Protein AF-A0A2W0B8D5-F1 (afdb_monomer_lite)

pLDDT: mean 81.69, std 13.18, range [40.28, 96.56]

Radius of gyration: 20.03 Å; chains: 1; bounding box: 59×43×55 Å

Secondary structure (DSSP, 8-state):
-PPPP------HHHHHHHHHHHHHHHHHHHHHHHHHHHHT--HHHHHHHHHHHHHHHHHHHHHHHHH--HHHHHHHHHHHHHHHHHHHHHHH-SSSS-HHHHHHHHHHHHHHHHHHIIIIIIHHHHHHHHHHHHHHHHH-PPPPTHHHHHHHHHHHHHHHHHHHHHHHHHHHHHHTTS--S--

Structure (mmCIF, N/CA/C/O backbone):
data_AF-A0A2W0B8D5-F1
#
_entry.id   AF-A0A2W0B8D5-F1
#
loop_
_atom_site.group_PDB
_atom_site.id
_atom_site.type_symbol
_atom_site.label_atom_id
_atom_site.label_alt_id
_atom_site.label_comp_id
_atom_site.label_asym_id
_atom_site.label_entity_id
_atom_site.label_seq_id
_atom_site.pdbx_PDB_ins_code
_atom_site.Cartn_x
_atom_site.Cartn_y
_atom_site.Cartn_z
_atom_site.occupancy
_atom_site.B_iso_or_equiv
_atom_site.auth_seq_id
_atom_site.auth_comp_id
_atom_site.auth_asym_id
_atom_site.auth_atom_id
_atom_site.pdbx_PDB_model_num
ATOM 1 N N . MET A 1 1 ? -34.572 28.221 3.875 1.00 42.56 1 MET A N 1
ATOM 2 C CA . MET A 1 1 ? -33.121 28.306 3.598 1.00 42.56 1 MET A CA 1
ATOM 3 C C . MET A 1 1 ? -32.587 26.883 3.577 1.00 42.56 1 MET A C 1
ATOM 5 O O . MET A 1 1 ? -32.693 26.208 4.590 1.00 42.56 1 MET A O 1
ATOM 9 N N . ALA A 1 2 ? -32.176 26.375 2.413 1.00 40.28 2 ALA A N 1
ATOM 10 C CA . ALA A 1 2 ? -31.746 24.982 2.272 1.00 40.28 2 ALA A CA 1
ATOM 11 C C . ALA A 1 2 ? -30.419 24.743 3.023 1.00 40.28 2 ALA A C 1
ATOM 13 O O . ALA A 1 2 ? -29.530 25.593 2.931 1.00 40.28 2 ALA A O 1
ATOM 14 N N . PRO A 1 3 ? -30.255 23.628 3.758 1.00 47.28 3 PRO A N 1
ATOM 15 C CA . PRO A 1 3 ? -28.982 23.299 4.385 1.00 47.28 3 PRO A CA 1
ATOM 16 C C . PRO A 1 3 ? -27.955 22.981 3.293 1.00 47.28 3 PRO A C 1
ATOM 18 O O . PRO A 1 3 ? -28.126 22.037 2.522 1.00 47.28 3 PRO A O 1
ATOM 21 N N . ALA A 1 4 ? -26.898 23.790 3.210 1.00 48.19 4 ALA A N 1
ATOM 22 C CA . ALA A 1 4 ? -25.762 23.517 2.343 1.00 48.19 4 ALA A CA 1
ATOM 23 C C . ALA A 1 4 ? -25.178 22.143 2.706 1.00 48.19 4 ALA A C 1
ATOM 25 O O . ALA A 1 4 ? -24.837 21.890 3.864 1.00 48.19 4 ALA A O 1
ATOM 26 N N . ALA A 1 5 ? -25.096 21.245 1.723 1.00 50.94 5 ALA A N 1
ATOM 27 C CA . ALA A 1 5 ? -24.450 19.951 1.889 1.00 50.94 5 ALA A CA 1
ATOM 28 C C . ALA A 1 5 ? -23.017 20.171 2.409 1.00 50.94 5 ALA A C 1
ATOM 30 O O . ALA A 1 5 ? -22.334 21.070 1.908 1.00 50.94 5 ALA A O 1
ATOM 31 N N . PRO A 1 6 ? -22.534 19.388 3.390 1.00 52.84 6 PRO A N 1
ATOM 32 C CA . PRO A 1 6 ? -21.174 19.536 3.871 1.00 52.84 6 PRO A CA 1
ATOM 33 C C . PRO A 1 6 ? -20.238 19.112 2.741 1.00 52.84 6 PRO A C 1
ATOM 35 O O . PRO A 1 6 ? -20.017 17.923 2.501 1.00 52.84 6 PRO A O 1
ATOM 38 N N . LEU A 1 7 ? -19.718 20.106 2.019 1.00 52.09 7 LEU A N 1
ATOM 39 C CA . LEU A 1 7 ? -18.620 19.930 1.088 1.00 52.09 7 LEU A CA 1
ATOM 40 C C . LEU A 1 7 ? -17.497 19.255 1.871 1.00 52.09 7 LEU A C 1
ATOM 42 O O . LEU A 1 7 ? -17.072 19.723 2.932 1.00 52.09 7 LEU A O 1
ATOM 46 N N . ILE A 1 8 ? -17.074 18.104 1.361 1.00 58.28 8 ILE A N 1
ATOM 47 C CA . ILE A 1 8 ? -15.905 17.379 1.829 1.00 58.28 8 ILE A CA 1
ATOM 48 C C . ILE A 1 8 ? -14.714 18.338 1.677 1.00 58.28 8 ILE A C 1
ATOM 50 O O . ILE A 1 8 ? -14.126 18.450 0.608 1.00 58.28 8 ILE A O 1
ATOM 54 N N . HIS A 1 9 ? -14.394 19.084 2.732 1.00 57.19 9 HIS A N 1
ATOM 55 C CA . HIS A 1 9 ? -13.226 19.946 2.778 1.00 57.19 9 HIS A CA 1
ATOM 56 C C . HIS A 1 9 ? -12.057 19.063 3.199 1.00 57.19 9 HIS A C 1
ATOM 58 O O . HIS A 1 9 ? -12.000 18.531 4.309 1.00 57.19 9 HIS A O 1
ATOM 64 N N . TRP A 1 10 ? -11.155 18.809 2.259 1.00 55.59 10 TRP A N 1
ATOM 65 C CA . TRP A 1 10 ? -9.912 18.125 2.572 1.00 55.59 10 TRP A CA 1
ATOM 66 C C . TRP A 1 10 ? -9.042 19.076 3.413 1.00 55.59 10 TRP A C 1
ATOM 68 O O . TRP A 1 10 ? -8.984 20.267 3.101 1.00 55.59 10 TRP A O 1
ATOM 78 N N . PRO A 1 11 ? -8.363 18.600 4.470 1.00 60.62 11 PRO A N 1
ATOM 79 C CA . PRO A 1 11 ? -7.375 19.411 5.177 1.00 60.62 11 PRO A CA 1
ATOM 80 C C . PRO A 1 11 ? -6.331 19.940 4.182 1.00 60.62 11 PRO A C 1
ATOM 82 O O . PRO A 1 11 ? -5.930 19.206 3.283 1.00 60.62 11 PRO A O 1
ATOM 85 N N . GLN A 1 12 ? -5.849 21.172 4.341 1.00 55.53 12 GLN A N 1
ATOM 86 C CA . GLN A 1 12 ? -4.903 21.810 3.402 1.00 55.53 12 GLN A CA 1
ATOM 87 C C . GLN A 1 12 ? -3.617 20.984 3.166 1.00 55.53 12 GLN A C 1
ATOM 89 O O . GLN A 1 12 ? -3.052 20.994 2.080 1.00 55.53 12 GLN A O 1
ATOM 94 N N . GLY A 1 13 ? -3.173 20.195 4.153 1.00 56.97 13 GLY A N 1
ATOM 95 C CA . GLY A 1 13 ? -2.035 19.278 3.983 1.00 56.97 13 GLY A CA 1
ATOM 96 C C . GLY A 1 13 ? -2.334 18.054 3.105 1.00 56.97 13 GLY A C 1
ATOM 97 O O . GLY A 1 13 ? -1.429 17.432 2.557 1.00 56.97 13 GLY A O 1
ATOM 98 N N . ALA A 1 14 ? -3.604 17.696 2.937 1.00 59.31 14 ALA A N 1
ATOM 99 C CA . ALA A 1 14 ? -4.010 16.554 2.136 1.00 59.31 14 ALA A CA 1
ATOM 100 C C . ALA A 1 14 ? -4.062 16.866 0.633 1.00 59.31 14 ALA A C 1
ATOM 102 O O . ALA A 1 14 ? -3.776 15.979 -0.169 1.00 59.31 14 ALA A O 1
ATOM 103 N N . THR A 1 15 ? -4.380 18.105 0.247 1.00 61.19 15 THR A N 1
ATOM 104 C CA . THR A 1 15 ? -4.270 18.558 -1.150 1.00 61.19 15 THR A CA 1
ATOM 105 C C . THR A 1 15 ? -2.808 18.620 -1.580 1.00 61.19 15 THR A C 1
ATOM 107 O O . THR A 1 15 ? -2.475 18.080 -2.629 1.00 61.19 15 THR A O 1
ATOM 110 N N . ALA A 1 16 ? -1.918 19.120 -0.717 1.00 61.69 16 ALA A N 1
ATOM 111 C CA . ALA A 1 16 ? -0.477 19.124 -0.965 1.00 61.69 16 ALA A CA 1
ATOM 112 C C . ALA A 1 16 ? 0.088 17.710 -1.209 1.00 61.69 16 ALA A C 1
ATOM 114 O O . ALA A 1 16 ? 0.829 17.498 -2.165 1.00 61.69 16 ALA A O 1
ATOM 115 N N . ASN A 1 17 ? -0.308 16.714 -0.407 1.00 68.38 17 ASN A N 1
ATOM 116 C CA . ASN A 1 17 ? 0.141 15.326 -0.592 1.00 68.38 17 ASN A CA 1
ATOM 117 C C . ASN A 1 17 ? -0.338 14.715 -1.920 1.00 68.38 17 ASN A C 1
ATOM 119 O O . ASN A 1 17 ? 0.405 13.982 -2.574 1.00 68.38 17 ASN A O 1
ATOM 123 N N . LEU A 1 18 ? -1.576 15.013 -2.325 1.00 70.12 18 LEU A N 1
ATOM 124 C CA . LEU A 1 18 ? -2.137 14.560 -3.599 1.00 70.12 18 LEU A CA 1
ATOM 125 C C . LEU A 1 18 ? -1.454 15.243 -4.784 1.00 70.12 18 LEU A C 1
ATOM 127 O O . LEU A 1 18 ? -1.089 14.572 -5.742 1.00 70.12 18 LEU A O 1
ATOM 131 N N . GLU A 1 19 ? -1.228 16.550 -4.710 1.00 75.50 19 GLU A N 1
ATOM 132 C CA . GLU A 1 19 ? -0.498 17.296 -5.735 1.00 75.50 19 GLU A CA 1
ATOM 133 C C . GLU A 1 19 ? 0.938 16.791 -5.887 1.00 75.50 19 GLU A C 1
ATOM 135 O O . GLU A 1 19 ? 1.398 16.584 -7.008 1.00 75.50 19 GLU A O 1
ATOM 140 N N . MET A 1 20 ? 1.640 16.524 -4.783 1.00 75.50 20 MET A N 1
ATOM 141 C CA . MET A 1 20 ? 2.982 15.935 -4.821 1.00 75.50 20 MET A CA 1
ATOM 142 C C . MET A 1 20 ? 2.981 14.555 -5.482 1.00 75.50 20 MET A C 1
ATOM 144 O O . MET A 1 20 ? 3.851 14.278 -6.307 1.00 75.50 20 MET A O 1
ATOM 148 N N . PHE A 1 21 ? 1.988 13.715 -5.180 1.00 76.31 21 PHE A N 1
ATOM 149 C CA . PHE A 1 21 ? 1.825 12.415 -5.828 1.00 76.31 21 PHE A CA 1
ATOM 150 C C . PHE A 1 21 ? 1.563 12.548 -7.334 1.00 76.31 21 PHE A C 1
ATOM 152 O O . PHE A 1 21 ? 2.220 11.878 -8.130 1.00 76.31 21 PHE A O 1
ATOM 159 N N . TRP A 1 22 ? 0.666 13.447 -7.745 1.00 78.06 22 TRP A N 1
ATOM 160 C CA . TRP A 1 22 ? 0.394 13.698 -9.161 1.00 78.06 22 TRP A CA 1
ATOM 161 C C . TRP A 1 22 ? 1.624 14.226 -9.895 1.00 78.06 22 TRP A C 1
ATOM 163 O O . TRP A 1 22 ? 1.950 13.742 -10.976 1.00 78.06 22 TRP A O 1
ATOM 173 N N . ARG A 1 23 ? 2.362 15.166 -9.297 1.00 80.50 23 ARG A N 1
ATOM 174 C CA . ARG A 1 23 ? 3.618 15.679 -9.863 1.00 80.50 23 ARG A CA 1
ATOM 175 C C . ARG A 1 23 ? 4.660 14.576 -10.015 1.00 80.50 23 ARG A C 1
ATOM 177 O O . ARG A 1 23 ? 5.318 14.507 -11.050 1.00 80.50 23 ARG A O 1
ATOM 184 N N . TRP A 1 24 ? 4.782 13.701 -9.020 1.00 80.88 24 TRP A N 1
ATOM 185 C CA . TRP A 1 24 ? 5.667 12.544 -9.094 1.00 80.88 24 TRP A CA 1
ATOM 186 C C . TRP A 1 24 ? 5.250 11.569 -10.209 1.00 80.88 24 TRP A C 1
ATOM 188 O O . TRP A 1 24 ? 6.098 11.157 -10.998 1.00 80.88 24 TRP A O 1
ATOM 198 N N . LEU A 1 25 ? 3.952 11.271 -10.346 1.00 79.62 25 LEU A N 1
ATOM 199 C CA . LEU A 1 25 ? 3.421 10.435 -11.429 1.00 79.62 25 LEU A CA 1
ATOM 200 C C . LEU A 1 25 ? 3.710 11.018 -12.814 1.00 79.62 25 LEU A C 1
ATOM 202 O O . LEU A 1 25 ? 4.144 10.293 -13.708 1.00 79.62 25 LEU A O 1
ATOM 206 N N . HIS A 1 26 ? 3.503 12.324 -12.991 1.00 77.88 26 HIS A N 1
ATOM 207 C CA . HIS A 1 26 ? 3.835 13.012 -14.236 1.00 77.88 26 HIS A CA 1
ATOM 208 C C . HIS A 1 26 ? 5.328 12.908 -14.557 1.00 77.88 26 HIS A C 1
ATOM 210 O O . HIS A 1 26 ? 5.685 12.593 -15.690 1.00 77.88 26 HIS A O 1
ATOM 216 N N . TYR A 1 27 ? 6.196 13.124 -13.566 1.00 78.31 27 TYR A N 1
ATOM 217 C CA . TYR A 1 27 ? 7.644 13.011 -13.731 1.00 78.31 27 TYR A CA 1
ATOM 218 C C . TYR A 1 27 ? 8.078 11.590 -14.119 1.00 78.31 27 TYR A C 1
ATOM 220 O O . TYR A 1 27 ? 8.854 11.406 -15.056 1.00 78.31 27 TYR A O 1
ATOM 228 N N . PHE A 1 28 ? 7.537 10.570 -13.453 1.00 76.38 28 PHE A N 1
ATOM 229 C CA . PHE A 1 28 ? 7.830 9.177 -13.781 1.00 76.38 28 PHE A CA 1
ATOM 230 C C . PHE A 1 28 ? 7.332 8.794 -15.183 1.00 76.38 28 PHE A C 1
ATOM 232 O O . PHE A 1 28 ? 8.071 8.185 -15.955 1.00 76.38 28 PHE A O 1
ATOM 239 N N . GLY A 1 29 ? 6.125 9.227 -15.560 1.00 75.56 29 GLY A N 1
ATOM 240 C CA . GLY A 1 29 ? 5.592 9.031 -16.910 1.00 75.56 29 GLY A CA 1
ATOM 241 C C . GLY A 1 29 ? 6.433 9.712 -17.995 1.00 75.56 29 GLY A C 1
ATOM 242 O O . GLY A 1 29 ? 6.586 9.166 -19.086 1.00 75.56 29 GLY A O 1
ATOM 243 N N . GLN A 1 30 ? 7.035 10.868 -17.699 1.00 79.56 30 GLN A N 1
ATOM 244 C CA . GLN A 1 30 ? 7.978 11.532 -18.604 1.00 79.56 30 GLN A CA 1
ATOM 245 C C . GLN A 1 30 ? 9.277 10.737 -18.779 1.00 79.56 30 GLN A C 1
ATOM 247 O O . GLN A 1 30 ? 9.758 10.638 -19.905 1.00 79.56 30 GLN A O 1
ATOM 252 N N . ILE A 1 31 ? 9.821 10.143 -17.709 1.00 73.31 31 ILE A N 1
ATOM 253 C CA . ILE A 1 31 ? 11.016 9.284 -17.782 1.00 73.31 31 ILE A CA 1
ATOM 254 C C . ILE A 1 31 ? 10.729 8.049 -18.638 1.00 73.31 31 ILE A C 1
ATOM 256 O O . ILE A 1 31 ? 11.432 7.818 -19.618 1.00 73.31 31 ILE A O 1
ATOM 260 N N . ALA A 1 32 ? 9.655 7.317 -18.332 1.00 71.81 32 ALA A N 1
ATOM 261 C CA . ALA A 1 32 ? 9.250 6.148 -19.113 1.00 71.81 32 ALA A CA 1
ATOM 262 C C . ALA A 1 32 ? 8.976 6.512 -20.586 1.00 71.81 32 ALA A C 1
ATOM 264 O O . ALA A 1 32 ? 9.330 5.771 -21.500 1.00 71.81 32 ALA A O 1
ATOM 265 N N . GLY A 1 33 ? 8.381 7.686 -20.828 1.00 71.69 33 GLY A N 1
ATOM 266 C CA . GLY A 1 33 ? 8.156 8.248 -22.159 1.00 71.69 33 GLY A CA 1
ATOM 267 C C . GLY A 1 33 ? 9.440 8.571 -22.923 1.00 71.69 33 GLY A C 1
ATOM 268 O O . GLY A 1 33 ? 9.505 8.344 -24.130 1.00 71.69 33 GLY A O 1
ATOM 269 N N . ALA A 1 34 ? 10.452 9.104 -22.241 1.00 71.06 34 ALA A N 1
ATOM 270 C CA . ALA A 1 34 ? 11.749 9.409 -22.832 1.00 71.06 34 ALA A CA 1
ATOM 271 C C . ALA A 1 34 ? 12.528 8.129 -23.169 1.00 71.06 34 ALA A C 1
ATOM 273 O O . ALA A 1 34 ? 13.080 8.020 -24.259 1.00 71.06 34 ALA A O 1
ATOM 274 N N . GLU A 1 35 ? 12.514 7.132 -22.287 1.00 69.81 35 GLU A N 1
ATOM 275 C CA . GLU A 1 35 ? 13.207 5.858 -22.507 1.00 69.81 35 GLU A CA 1
ATOM 276 C C . GLU A 1 35 ? 12.567 5.021 -23.614 1.00 69.81 35 GLU A C 1
ATOM 278 O O . GLU A 1 35 ? 13.270 4.524 -24.489 1.00 69.81 35 GLU A O 1
ATOM 283 N N . ALA A 1 36 ? 11.235 4.953 -23.656 1.00 69.31 36 ALA A N 1
ATOM 284 C CA . ALA A 1 36 ? 10.483 4.326 -24.745 1.00 69.31 36 ALA A CA 1
ATOM 285 C C . ALA A 1 36 ? 10.835 4.906 -26.123 1.00 69.31 36 ALA A C 1
ATOM 287 O O . ALA A 1 36 ? 10.983 4.163 -27.091 1.00 69.31 36 ALA A O 1
ATOM 288 N N . LYS A 1 37 ? 11.015 6.231 -26.208 1.00 69.69 37 LYS A N 1
ATOM 289 C CA . LYS A 1 37 ? 11.440 6.905 -27.444 1.00 69.69 37 LYS A CA 1
ATOM 290 C C . LYS A 1 37 ? 12.892 6.601 -27.812 1.00 69.69 37 LYS A C 1
ATOM 292 O O . LYS A 1 37 ? 13.196 6.538 -28.997 1.00 69.69 37 LYS A O 1
ATOM 297 N N . ASN A 1 38 ? 13.760 6.408 -26.819 1.00 67.25 38 ASN A N 1
ATOM 298 C CA . ASN A 1 38 ? 15.190 6.182 -27.025 1.00 67.25 38 ASN A CA 1
ATOM 299 C C . ASN A 1 38 ? 15.545 4.713 -27.327 1.00 67.25 38 ASN A C 1
ATOM 301 O O . ASN A 1 38 ? 16.558 4.479 -27.977 1.00 67.25 38 ASN A O 1
ATOM 305 N N . GLY A 1 39 ? 14.735 3.736 -26.898 1.00 63.12 39 GLY A N 1
ATOM 306 C CA . GLY A 1 39 ? 14.972 2.303 -27.146 1.00 63.12 39 GLY A CA 1
ATOM 307 C C . GLY A 1 39 ? 13.825 1.554 -27.834 1.00 63.12 39 GLY A C 1
ATOM 308 O O . GLY A 1 39 ? 13.757 0.333 -27.758 1.00 63.12 39 GLY A O 1
ATOM 309 N N . HIS A 1 40 ? 12.947 2.270 -28.546 1.00 61.12 40 HIS A N 1
ATOM 310 C CA . HIS A 1 40 ? 11.873 1.718 -29.392 1.00 61.12 40 HIS A CA 1
ATOM 311 C C . HIS A 1 40 ? 10.762 0.914 -28.683 1.00 61.12 40 HIS A C 1
ATOM 313 O O . HIS A 1 40 ? 10.028 0.183 -29.349 1.00 61.12 40 HIS A O 1
ATOM 319 N N . GLY A 1 41 ? 10.576 1.037 -27.367 1.00 65.88 41 GLY A N 1
ATOM 320 C CA . GLY A 1 41 ? 9.458 0.373 -26.684 1.00 65.88 41 GLY A CA 1
ATOM 321 C C . GLY A 1 41 ? 8.250 1.264 -26.399 1.00 65.88 41 GLY A C 1
ATOM 322 O O . GLY A 1 41 ? 8.113 2.380 -26.895 1.00 65.88 41 GLY A O 1
ATOM 323 N N . ASN A 1 42 ? 7.322 0.739 -25.597 1.00 73.88 42 ASN A N 1
ATOM 324 C CA . ASN A 1 42 ? 6.027 1.362 -25.329 1.00 73.88 42 ASN A CA 1
ATOM 325 C C . ASN A 1 42 ? 5.935 1.862 -23.877 1.00 73.88 42 ASN A C 1
ATOM 327 O O . ASN A 1 42 ? 5.728 1.078 -22.950 1.00 73.88 42 ASN A O 1
ATOM 331 N N . ALA A 1 43 ? 6.009 3.184 -23.690 1.00 71.31 43 ALA A N 1
ATOM 332 C CA . ALA A 1 43 ? 5.889 3.834 -22.379 1.00 71.31 43 ALA A CA 1
ATOM 333 C C . ALA A 1 43 ? 4.560 3.527 -21.672 1.00 71.31 43 ALA A C 1
ATOM 335 O O . ALA A 1 43 ? 4.514 3.398 -20.449 1.00 71.31 43 ALA A O 1
ATOM 336 N N . GLY A 1 44 ? 3.477 3.389 -22.444 1.00 74.94 44 GLY A N 1
ATOM 337 C CA . GLY A 1 44 ? 2.164 3.025 -21.923 1.00 74.94 44 GLY A CA 1
ATOM 338 C C . GLY A 1 44 ? 2.127 1.591 -21.401 1.00 74.94 44 GLY A C 1
ATOM 339 O O . GLY A 1 44 ? 1.511 1.341 -20.369 1.00 74.94 44 GLY A O 1
ATOM 340 N N . ALA A 1 45 ? 2.828 0.660 -22.054 1.00 78.50 45 ALA A N 1
ATOM 341 C CA . ALA A 1 45 ? 2.944 -0.721 -21.583 1.00 78.50 45 ALA A CA 1
ATOM 342 C C . ALA A 1 45 ? 3.794 -0.818 -20.305 1.00 78.50 45 ALA A C 1
ATOM 344 O O . ALA A 1 45 ? 3.402 -1.507 -19.363 1.00 78.50 45 ALA A O 1
ATOM 345 N N . PHE A 1 46 ? 4.898 -0.068 -20.230 1.00 80.75 46 PHE A N 1
ATOM 346 C CA . PHE A 1 46 ? 5.723 0.026 -19.023 1.00 80.75 46 PHE A CA 1
ATOM 347 C C . PHE A 1 46 ? 4.913 0.564 -17.836 1.00 80.75 46 PHE A C 1
ATOM 349 O O . PHE A 1 46 ? 4.777 -0.100 -16.809 1.00 80.75 46 PHE A O 1
ATOM 356 N N . PHE A 1 47 ? 4.285 1.731 -17.999 1.00 81.12 47 PHE A N 1
ATOM 357 C CA . PHE A 1 47 ? 3.508 2.362 -16.934 1.00 81.12 47 PHE A CA 1
ATOM 358 C C . PHE A 1 47 ? 2.234 1.571 -16.583 1.00 81.12 47 PHE A C 1
ATOM 360 O O . PHE A 1 47 ? 1.850 1.481 -15.416 1.00 81.12 47 PHE A O 1
ATOM 367 N N . GLY A 1 48 ? 1.595 0.953 -17.580 1.00 84.25 48 GLY A N 1
ATOM 368 C CA . GLY A 1 48 ? 0.433 0.088 -17.395 1.00 84.25 48 GLY A CA 1
ATOM 369 C C . GLY A 1 48 ? 0.766 -1.190 -16.623 1.00 84.25 48 GLY A C 1
ATOM 370 O O . GLY A 1 48 ? 0.045 -1.546 -15.692 1.00 84.25 48 GLY A O 1
ATOM 371 N N . SER A 1 49 ? 1.880 -1.854 -16.951 1.00 85.88 49 SER A N 1
ATOM 372 C CA . SER A 1 49 ? 2.345 -3.022 -16.193 1.00 85.88 49 SER A CA 1
ATOM 373 C C . SER A 1 49 ? 2.734 -2.634 -14.766 1.00 85.88 49 SER A C 1
ATOM 375 O O . SER A 1 49 ? 2.344 -3.317 -13.821 1.00 85.88 49 SER A O 1
ATOM 377 N N . TRP A 1 50 ? 3.403 -1.488 -14.596 1.00 88.44 50 TRP A N 1
ATOM 378 C CA . TRP A 1 50 ? 3.769 -0.936 -13.297 1.00 88.44 50 TRP A CA 1
ATOM 379 C C . TRP A 1 50 ? 2.541 -0.745 -12.399 1.00 88.44 50 TRP A C 1
ATOM 381 O O . TRP A 1 50 ? 2.458 -1.359 -11.335 1.00 88.44 50 TRP A O 1
ATOM 391 N N . ILE A 1 51 ? 1.549 0.044 -12.827 1.00 89.94 51 ILE A N 1
ATOM 392 C CA . ILE A 1 51 ? 0.381 0.329 -11.983 1.00 89.94 51 ILE A CA 1
ATOM 393 C C . ILE A 1 51 ? -0.416 -0.943 -11.680 1.00 89.94 51 ILE A C 1
ATOM 395 O O . ILE A 1 51 ? -0.852 -1.137 -10.546 1.00 89.94 51 ILE A O 1
ATOM 399 N N . LEU A 1 52 ? -0.560 -1.840 -12.660 1.00 92.81 52 LEU A N 1
ATOM 400 C CA . LEU A 1 52 ? -1.295 -3.089 -12.495 1.00 92.81 52 LEU A CA 1
ATOM 401 C C . LEU A 1 52 ? -0.645 -3.986 -11.438 1.00 92.81 52 LEU A C 1
ATOM 403 O O . LEU A 1 52 ? -1.339 -4.457 -10.538 1.00 92.81 52 LEU A O 1
ATOM 407 N N . ILE A 1 53 ? 0.674 -4.187 -11.508 1.00 93.81 53 ILE A N 1
ATOM 408 C CA . ILE A 1 53 ? 1.417 -5.021 -10.554 1.00 93.81 53 ILE A CA 1
ATOM 409 C C . ILE A 1 53 ? 1.226 -4.492 -9.130 1.00 93.81 53 ILE A C 1
ATOM 411 O O . ILE A 1 53 ? 0.836 -5.246 -8.237 1.00 93.81 53 ILE A O 1
ATOM 415 N N . TRP A 1 54 ? 1.433 -3.194 -8.910 1.00 93.38 54 TRP A N 1
ATOM 416 C CA . TRP A 1 54 ? 1.362 -2.611 -7.568 1.00 93.38 54 TRP A CA 1
ATOM 417 C C . TRP A 1 54 ? -0.066 -2.557 -7.008 1.00 93.38 54 TRP A C 1
ATOM 419 O O . TRP A 1 54 ? -0.259 -2.745 -5.804 1.00 93.38 54 TRP A O 1
ATOM 429 N N . ILE A 1 55 ? -1.079 -2.400 -7.865 1.00 94.94 55 ILE A N 1
ATOM 430 C CA . ILE A 1 55 ? -2.488 -2.540 -7.470 1.00 94.94 55 ILE A CA 1
ATOM 431 C C . ILE A 1 55 ? -2.802 -3.982 -7.068 1.00 94.94 55 ILE A C 1
ATOM 433 O O . ILE A 1 55 ? -3.431 -4.194 -6.032 1.00 94.94 55 ILE A O 1
ATOM 437 N N . VAL A 1 56 ? -2.341 -4.976 -7.831 1.00 96.38 56 VAL A N 1
ATOM 438 C CA . VAL A 1 56 ? -2.541 -6.396 -7.498 1.00 96.38 56 VAL A CA 1
ATOM 439 C C . VAL A 1 56 ? -1.900 -6.734 -6.152 1.00 96.38 56 VAL A C 1
ATOM 441 O O . VAL A 1 56 ? -2.550 -7.352 -5.310 1.00 96.38 56 VAL A O 1
ATOM 444 N N . VAL A 1 57 ? -0.675 -6.270 -5.894 1.00 96.12 57 VAL A N 1
ATOM 445 C CA . VAL A 1 57 ? -0.003 -6.452 -4.594 1.00 96.12 57 VAL A CA 1
ATOM 446 C C . VAL A 1 57 ? -0.818 -5.845 -3.458 1.00 96.12 57 VAL A C 1
ATOM 448 O O . VAL A 1 57 ? -1.001 -6.478 -2.417 1.00 96.12 57 VAL A O 1
ATOM 451 N N . TRP A 1 58 ? -1.347 -4.637 -3.653 1.00 96.50 58 TRP A N 1
ATOM 452 C CA . TRP A 1 58 ? -2.190 -4.000 -2.649 1.00 96.50 58 TRP A CA 1
ATOM 453 C C . TRP A 1 58 ? -3.499 -4.764 -2.408 1.00 96.50 58 TRP A C 1
ATOM 455 O O . TRP A 1 58 ? -3.911 -4.931 -1.260 1.00 96.50 58 TRP A O 1
ATOM 465 N N . VAL A 1 59 ? -4.130 -5.294 -3.458 1.00 96.56 59 VAL A N 1
ATOM 466 C CA . VAL A 1 59 ? -5.332 -6.134 -3.333 1.00 96.56 59 VAL A CA 1
ATOM 467 C C . VAL A 1 59 ? -5.028 -7.424 -2.571 1.00 96.56 59 VAL A C 1
ATOM 469 O O . VAL A 1 59 ? -5.810 -7.803 -1.700 1.00 96.56 59 VAL A O 1
ATOM 472 N N . ILE A 1 60 ? -3.885 -8.068 -2.830 1.00 96.25 60 ILE A N 1
ATOM 473 C CA . ILE A 1 60 ? -3.434 -9.248 -2.077 1.00 96.25 60 ILE A CA 1
ATOM 474 C C . ILE A 1 60 ? -3.252 -8.889 -0.600 1.00 96.25 60 ILE A C 1
ATOM 476 O O . ILE A 1 60 ? -3.802 -9.571 0.263 1.00 96.25 60 ILE A O 1
ATOM 480 N N . PHE A 1 61 ? -2.551 -7.793 -0.297 1.00 96.19 61 PHE A N 1
ATOM 481 C CA . PHE A 1 61 ? -2.395 -7.302 1.075 1.00 96.19 61 PHE A CA 1
ATOM 482 C C . PHE A 1 61 ? -3.753 -7.080 1.749 1.00 96.19 61 PHE A C 1
ATOM 484 O O . PHE A 1 61 ? -3.983 -7.533 2.871 1.00 96.19 61 PHE A 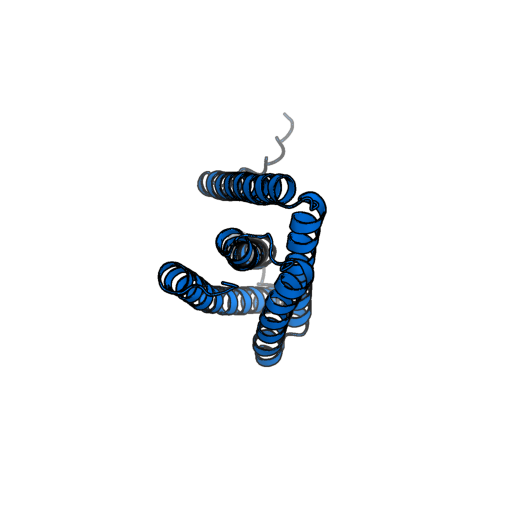O 1
ATOM 491 N N . TYR A 1 62 ? -4.680 -6.422 1.052 1.00 95.06 62 TYR A N 1
ATOM 492 C CA . TYR A 1 62 ? -6.018 -6.157 1.562 1.00 95.06 62 TYR A CA 1
ATOM 493 C C . TYR A 1 62 ? -6.799 -7.452 1.822 1.00 95.06 62 TYR A C 1
ATOM 495 O O . TYR A 1 62 ? -7.429 -7.587 2.870 1.00 95.06 62 TYR A O 1
ATOM 503 N N . ALA A 1 63 ? -6.723 -8.434 0.924 1.00 95.44 63 ALA A N 1
ATOM 504 C CA . ALA A 1 63 ? -7.346 -9.740 1.112 1.00 95.44 63 ALA A CA 1
ATOM 505 C C . ALA A 1 63 ? -6.767 -10.472 2.335 1.00 95.44 63 ALA A C 1
ATOM 507 O O . ALA A 1 63 ? -7.525 -10.933 3.190 1.00 95.44 63 ALA A O 1
ATOM 508 N N . LEU A 1 64 ? -5.440 -10.499 2.487 1.00 94.88 64 LEU A N 1
ATOM 509 C CA . LEU A 1 64 ? -4.770 -11.085 3.653 1.00 94.88 64 LEU A CA 1
ATOM 510 C C . LEU A 1 64 ? -5.147 -10.368 4.957 1.00 94.88 64 LEU A C 1
ATOM 512 O O . LEU A 1 64 ? -5.339 -11.008 5.992 1.00 94.88 64 LEU A O 1
ATOM 516 N N . LEU A 1 65 ? -5.330 -9.047 4.911 1.00 94.19 65 LEU A N 1
ATOM 517 C CA . LEU A 1 65 ? -5.774 -8.258 6.058 1.00 94.19 65 LEU A CA 1
ATOM 518 C C . LEU A 1 65 ? -7.186 -8.664 6.507 1.00 94.19 65 LEU A C 1
ATOM 520 O O . LEU A 1 65 ? -7.477 -8.666 7.706 1.00 94.19 65 LEU A O 1
ATOM 524 N N . ARG A 1 66 ? -8.060 -9.043 5.565 1.00 91.44 66 ARG A N 1
ATOM 525 C CA . ARG A 1 66 ? -9.420 -9.529 5.852 1.00 91.44 66 ARG A CA 1
ATOM 526 C C . ARG A 1 66 ? -9.441 -10.930 6.464 1.00 91.44 66 ARG A C 1
ATOM 528 O O . ARG A 1 66 ? -10.366 -11.211 7.219 1.00 91.44 66 ARG A O 1
ATOM 535 N N . VAL A 1 67 ? -8.424 -11.760 6.218 1.00 90.94 67 VAL A N 1
ATOM 536 C CA . VAL A 1 67 ? -8.262 -13.078 6.870 1.00 90.94 67 VAL A CA 1
ATOM 537 C C . VAL A 1 67 ? -7.978 -12.932 8.374 1.00 90.94 67 VAL A C 1
ATOM 539 O O . VAL A 1 67 ? -8.295 -13.820 9.159 1.00 90.94 67 VAL A O 1
ATOM 542 N N . GLY A 1 68 ? -7.404 -11.805 8.810 1.00 84.81 68 GLY A N 1
ATOM 543 C CA . GLY A 1 68 ? -7.221 -11.484 10.233 1.00 84.81 68 GLY A CA 1
ATOM 544 C C . GLY A 1 68 ? -6.046 -12.190 10.925 1.00 84.81 68 GLY A C 1
ATOM 545 O O . GLY A 1 68 ? -5.803 -11.952 12.112 1.00 84.81 68 GLY A O 1
ATOM 546 N N . ASN A 1 69 ? -5.276 -13.008 10.200 1.00 91.19 69 ASN A N 1
ATOM 547 C CA . ASN A 1 69 ? -4.040 -13.612 10.693 1.00 91.19 69 ASN A CA 1
ATOM 548 C C . ASN A 1 69 ? -2.844 -12.685 10.417 1.00 91.19 69 ASN A C 1
ATOM 550 O O . ASN A 1 69 ? -2.442 -12.491 9.272 1.00 91.19 69 ASN A O 1
ATOM 554 N N . GLY A 1 70 ? -2.259 -12.132 11.484 1.00 87.44 70 GLY A N 1
ATOM 555 C CA . GLY A 1 70 ? -1.128 -11.210 11.382 1.00 87.44 70 GLY A CA 1
ATOM 556 C C . GLY A 1 70 ? 0.110 -11.844 10.745 1.00 87.44 70 GLY A C 1
ATOM 557 O O . GLY A 1 70 ? 0.691 -11.247 9.849 1.00 87.44 70 GLY A O 1
ATOM 558 N N . ALA A 1 71 ? 0.493 -13.058 11.145 1.00 90.19 71 ALA A N 1
ATOM 559 C CA . ALA A 1 71 ? 1.684 -13.714 10.604 1.00 90.19 71 ALA A CA 1
ATOM 560 C C . ALA A 1 71 ? 1.544 -13.973 9.096 1.00 90.19 71 ALA A C 1
ATOM 562 O O . ALA A 1 71 ? 2.453 -13.663 8.327 1.00 90.19 71 ALA A O 1
ATOM 563 N N . LEU A 1 72 ? 0.372 -14.457 8.671 1.00 92.88 72 LEU A N 1
ATOM 564 C CA . LEU A 1 72 ? 0.064 -14.650 7.255 1.00 92.88 72 LEU A CA 1
ATOM 565 C C . LEU A 1 72 ? 0.077 -13.323 6.484 1.00 92.88 72 LEU A C 1
ATOM 567 O O . LEU A 1 72 ? 0.603 -13.278 5.376 1.00 92.88 72 LEU A O 1
ATOM 571 N N . LEU A 1 73 ? -0.448 -12.243 7.074 1.00 93.00 73 LEU A N 1
ATOM 572 C CA . LEU A 1 73 ? -0.390 -10.909 6.478 1.00 93.00 73 LEU A CA 1
ATOM 573 C C . LEU A 1 73 ? 1.058 -10.484 6.224 1.00 93.00 73 LEU A C 1
ATOM 575 O O . LEU A 1 73 ? 1.381 -10.130 5.096 1.00 93.00 73 LEU A O 1
ATOM 579 N N . PHE A 1 74 ? 1.934 -10.539 7.230 1.00 92.38 74 PHE A N 1
ATOM 580 C CA . PHE A 1 74 ? 3.328 -10.113 7.069 1.00 92.38 74 PHE A CA 1
ATOM 581 C C . PHE A 1 74 ? 4.080 -10.999 6.070 1.00 92.38 74 PHE A C 1
ATOM 583 O O . PHE A 1 74 ? 4.654 -10.478 5.119 1.00 92.38 74 PHE A O 1
ATOM 590 N N . MET A 1 75 ? 4.040 -12.324 6.232 1.00 93.38 75 MET A N 1
ATOM 591 C CA . MET A 1 75 ? 4.770 -13.244 5.351 1.00 93.38 75 MET A CA 1
ATOM 592 C C . MET A 1 75 ? 4.242 -13.203 3.915 1.00 93.38 75 MET A C 1
ATOM 594 O O . MET A 1 75 ? 5.022 -13.070 2.974 1.00 93.38 75 MET A O 1
ATOM 598 N N . GLY A 1 76 ? 2.919 -13.261 3.743 1.00 94.06 76 GLY A N 1
ATOM 599 C CA . GLY A 1 76 ? 2.282 -13.250 2.429 1.00 94.06 76 GLY A CA 1
ATOM 600 C C . GLY A 1 76 ? 2.493 -11.931 1.690 1.00 94.06 76 GLY A C 1
ATOM 601 O O . GLY A 1 76 ? 2.775 -11.936 0.496 1.00 94.06 76 GLY A O 1
ATOM 602 N N . SER A 1 77 ? 2.444 -10.802 2.399 1.00 92.94 77 SER A N 1
ATOM 603 C CA . SER A 1 77 ? 2.665 -9.488 1.784 1.00 92.94 77 SER A CA 1
ATOM 604 C C . SER A 1 77 ? 4.127 -9.254 1.428 1.00 92.94 77 SER A C 1
ATOM 606 O O . SER A 1 77 ? 4.408 -8.677 0.382 1.00 92.94 77 SER A O 1
ATOM 608 N N . THR A 1 78 ? 5.067 -9.739 2.244 1.00 92.62 78 THR A N 1
ATOM 609 C CA . THR A 1 78 ? 6.496 -9.713 1.904 1.00 92.62 78 THR A CA 1
ATOM 610 C C . THR A 1 78 ? 6.783 -10.574 0.675 1.00 92.62 78 THR A C 1
ATOM 612 O O . THR A 1 78 ? 7.454 -10.111 -0.245 1.00 92.62 78 THR A O 1
ATOM 615 N N . ALA A 1 79 ? 6.224 -11.788 0.605 1.00 94.25 79 ALA A N 1
ATOM 616 C CA . ALA A 1 79 ? 6.354 -12.652 -0.568 1.00 94.25 79 ALA A CA 1
ATOM 617 C C . ALA A 1 79 ? 5.758 -12.002 -1.829 1.00 94.25 79 ALA A C 1
ATOM 619 O O . ALA A 1 79 ? 6.393 -12.015 -2.882 1.00 94.25 79 ALA A O 1
ATOM 620 N N . ALA A 1 80 ? 4.587 -11.365 -1.713 1.00 94.94 80 ALA A N 1
ATOM 621 C CA . ALA A 1 80 ? 3.975 -10.614 -2.806 1.00 94.94 80 ALA A CA 1
ATOM 622 C C . ALA A 1 80 ? 4.855 -9.440 -3.266 1.00 94.94 80 ALA A C 1
ATOM 624 O O . ALA A 1 80 ? 4.983 -9.217 -4.466 1.00 94.94 80 ALA A O 1
ATOM 625 N N . MET A 1 81 ? 5.511 -8.733 -2.339 1.00 93.62 81 MET A N 1
ATOM 626 C CA . MET A 1 81 ? 6.429 -7.634 -2.660 1.00 93.62 81 MET A CA 1
ATOM 627 C C . MET A 1 81 ? 7.654 -8.127 -3.444 1.00 93.62 81 MET A C 1
ATOM 629 O O . MET A 1 81 ? 8.037 -7.528 -4.446 1.00 93.62 81 MET A O 1
ATOM 633 N N . ILE A 1 82 ? 8.246 -9.249 -3.023 1.00 92.81 82 ILE A N 1
ATOM 634 C CA . ILE A 1 82 ? 9.385 -9.868 -3.718 1.00 92.81 82 ILE A CA 1
ATOM 635 C C . ILE A 1 82 ? 8.964 -10.335 -5.117 1.00 92.81 82 ILE A C 1
ATOM 637 O O . ILE A 1 82 ? 9.643 -10.026 -6.096 1.00 92.81 82 ILE A O 1
ATOM 641 N N . ALA A 1 83 ? 7.824 -11.023 -5.222 1.00 94.12 83 ALA A N 1
ATOM 642 C CA . ALA A 1 83 ? 7.287 -11.492 -6.495 1.00 94.12 83 ALA A CA 1
ATOM 643 C C . ALA A 1 83 ? 6.974 -10.331 -7.449 1.00 94.12 83 ALA A C 1
ATOM 645 O O . ALA A 1 83 ? 7.252 -10.432 -8.640 1.00 94.12 83 ALA A O 1
ATOM 646 N N . ALA A 1 84 ? 6.451 -9.218 -6.934 1.00 92.62 84 ALA A N 1
ATOM 647 C CA . ALA A 1 84 ? 6.167 -8.022 -7.714 1.00 92.62 84 ALA A CA 1
ATOM 648 C C . ALA A 1 84 ? 7.430 -7.356 -8.252 1.00 92.62 84 ALA A C 1
ATOM 650 O O . ALA A 1 84 ? 7.474 -7.028 -9.433 1.00 92.62 84 ALA A O 1
ATOM 651 N N . ASN 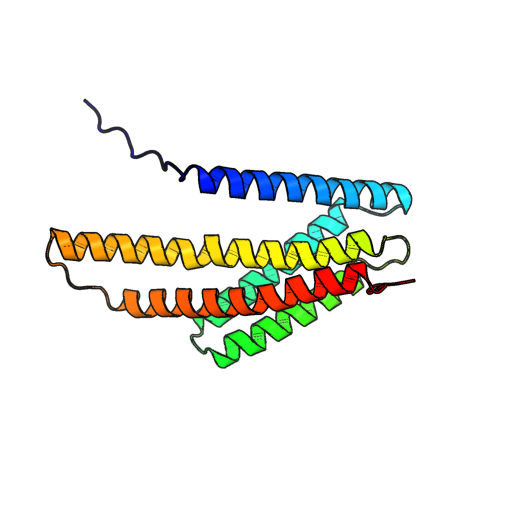A 1 85 ? 8.469 -7.213 -7.424 1.00 90.62 85 ASN A N 1
ATOM 652 C CA . ASN A 1 85 ? 9.758 -6.679 -7.865 1.00 90.62 85 ASN A CA 1
ATOM 653 C C . ASN A 1 85 ? 10.377 -7.559 -8.956 1.00 90.62 85 ASN A C 1
ATOM 655 O O . ASN A 1 85 ? 10.808 -7.055 -9.991 1.00 90.62 85 ASN A O 1
ATOM 659 N N . TRP A 1 86 ? 10.365 -8.878 -8.757 1.00 90.75 86 TRP A N 1
ATOM 660 C CA . TRP A 1 86 ? 10.862 -9.830 -9.747 1.00 90.75 86 TRP A CA 1
ATOM 661 C C . TRP A 1 86 ? 10.058 -9.783 -11.052 1.00 90.75 86 TRP A C 1
ATOM 663 O O . TRP A 1 86 ? 10.641 -9.729 -12.131 1.00 90.75 86 TRP A O 1
ATOM 673 N N . LEU A 1 87 ? 8.726 -9.766 -10.964 1.00 91.25 87 LEU A N 1
ATOM 674 C CA . LEU A 1 87 ? 7.838 -9.721 -12.124 1.00 91.25 87 LEU A CA 1
ATOM 675 C C . LEU A 1 87 ? 7.981 -8.403 -12.889 1.00 91.25 87 LEU A C 1
ATOM 677 O O . LEU A 1 87 ? 8.041 -8.414 -14.116 1.00 91.25 87 LEU A O 1
ATOM 681 N N . PHE A 1 88 ? 8.067 -7.283 -12.171 1.00 88.25 88 PHE A N 1
ATOM 682 C CA . PHE A 1 88 ? 8.277 -5.964 -12.754 1.00 88.25 88 PHE A CA 1
ATOM 683 C C . PHE A 1 88 ? 9.590 -5.914 -13.531 1.00 88.25 88 PHE A C 1
ATOM 685 O O . PHE A 1 88 ? 9.574 -5.516 -14.693 1.00 88.25 88 PHE A O 1
ATOM 692 N N . LEU A 1 89 ? 10.691 -6.377 -12.929 1.00 87.44 89 LEU A N 1
ATOM 693 C CA . LEU A 1 89 ? 11.980 -6.465 -13.610 1.00 87.44 89 LEU A CA 1
ATOM 694 C C . LEU A 1 89 ? 11.889 -7.394 -14.819 1.00 87.44 89 LEU A C 1
ATOM 696 O O . LEU A 1 89 ? 12.200 -6.972 -15.918 1.00 87.44 89 LEU A O 1
ATOM 700 N N . ARG A 1 90 ? 11.351 -8.607 -14.672 1.00 87.81 90 ARG A N 1
ATOM 701 C CA . ARG A 1 90 ? 11.247 -9.573 -15.777 1.00 87.81 90 ARG A CA 1
ATOM 702 C C . ARG A 1 90 ? 10.477 -9.048 -16.993 1.00 87.81 90 ARG A C 1
ATOM 704 O O . ARG A 1 90 ? 10.798 -9.434 -18.111 1.00 87.81 90 ARG A O 1
ATOM 711 N N . ILE A 1 91 ? 9.446 -8.233 -16.776 1.00 84.56 91 ILE A N 1
ATOM 712 C CA . ILE A 1 91 ? 8.618 -7.671 -17.853 1.00 84.56 91 ILE A CA 1
ATOM 713 C C . ILE A 1 91 ? 9.224 -6.388 -18.427 1.00 84.56 91 ILE A C 1
ATOM 715 O O . ILE A 1 91 ? 8.923 -6.060 -19.566 1.00 84.56 91 ILE A O 1
ATOM 719 N N . ASN A 1 92 ? 10.034 -5.649 -17.664 1.00 81.69 92 ASN A N 1
ATOM 720 C CA . ASN A 1 92 ? 10.497 -4.312 -18.050 1.00 81.69 92 ASN A CA 1
ATOM 721 C C . ASN A 1 92 ? 12.023 -4.189 -18.202 1.00 81.69 92 ASN A C 1
ATOM 723 O O . ASN A 1 92 ? 12.495 -3.110 -18.532 1.00 81.69 92 ASN A O 1
ATOM 727 N N . SER A 1 93 ? 12.803 -5.247 -17.964 1.00 78.19 93 SER A N 1
ATOM 728 C CA . SER A 1 93 ? 14.251 -5.273 -18.191 1.00 78.19 93 SER A CA 1
ATOM 729 C C . SER A 1 93 ? 14.556 -5.894 -19.554 1.00 78.19 93 SER A C 1
ATOM 731 O O . SER A 1 93 ? 14.740 -7.109 -19.667 1.00 78.19 93 SER A O 1
ATOM 733 N N . HIS A 1 94 ? 14.609 -5.075 -20.596 1.00 70.62 94 HIS A N 1
ATOM 734 C CA . HIS A 1 94 ? 14.912 -5.516 -21.957 1.00 70.62 94 HIS A CA 1
ATOM 735 C C . HIS A 1 94 ? 16.316 -5.089 -22.419 1.00 70.62 94 HIS A C 1
ATOM 737 O O . HIS A 1 94 ? 16.714 -5.402 -23.540 1.00 70.62 94 HIS A O 1
ATOM 743 N N . GLY A 1 95 ? 17.080 -4.407 -21.561 1.00 67.56 95 GLY A N 1
ATOM 744 C CA . GLY A 1 95 ? 18.490 -4.064 -21.776 1.00 67.56 95 GLY A CA 1
ATOM 745 C C . GLY A 1 95 ? 18.726 -2.694 -22.414 1.00 67.56 95 GLY A C 1
ATOM 746 O O . GLY A 1 95 ? 19.876 -2.334 -22.648 1.00 67.56 95 GLY A O 1
ATOM 747 N N . TRP A 1 96 ? 17.667 -1.928 -22.680 1.00 64.81 96 TRP A N 1
ATOM 748 C CA . TRP A 1 96 ? 17.732 -0.550 -23.191 1.00 64.81 96 TRP A CA 1
ATOM 749 C C . TRP A 1 96 ? 17.251 0.487 -22.166 1.00 64.81 96 TRP A C 1
ATOM 751 O O . TRP A 1 96 ? 17.405 1.691 -22.369 1.00 64.81 96 TRP A O 1
ATOM 761 N N . GLU A 1 97 ? 16.681 0.032 -21.055 1.00 69.56 97 GLU A N 1
ATOM 762 C CA . GLU A 1 97 ? 16.190 0.849 -19.954 1.00 69.56 97 GLU A CA 1
ATOM 763 C C . GLU A 1 97 ? 17.318 1.238 -18.998 1.00 69.56 97 GLU A C 1
ATOM 765 O O . GLU A 1 97 ? 18.230 0.455 -18.731 1.00 69.56 97 GLU A O 1
ATOM 770 N N . SER A 1 98 ? 17.246 2.444 -18.426 1.00 70.69 98 SER A N 1
ATOM 771 C CA . SER A 1 98 ? 18.235 2.855 -17.433 1.00 70.69 98 SER A CA 1
ATOM 772 C C . SER A 1 98 ? 17.958 2.223 -16.066 1.00 70.69 98 SER A C 1
ATOM 774 O O . SER A 1 98 ? 16.808 2.132 -15.617 1.00 70.69 98 SER A O 1
ATOM 776 N N . ASN A 1 99 ? 19.025 1.912 -15.322 1.00 73.38 99 ASN A N 1
ATOM 777 C CA . ASN A 1 99 ? 18.947 1.474 -13.919 1.00 73.38 99 ASN A CA 1
ATOM 778 C C . ASN A 1 99 ? 18.104 2.430 -13.065 1.00 73.38 99 ASN A C 1
ATOM 780 O O . ASN A 1 99 ? 17.410 2.017 -12.135 1.00 73.38 99 ASN A O 1
ATOM 784 N N . ARG A 1 100 ? 18.143 3.725 -13.401 1.00 72.50 100 ARG A N 1
ATOM 785 C CA . ARG A 1 100 ? 17.383 4.772 -12.724 1.00 72.50 100 ARG A CA 1
ATOM 786 C C . ARG A 1 100 ? 15.879 4.574 -12.887 1.00 72.50 100 ARG A C 1
ATOM 788 O O . ARG A 1 100 ? 15.153 4.720 -11.909 1.00 72.50 100 ARG A O 1
ATOM 795 N N . SER A 1 101 ? 15.401 4.261 -14.083 1.00 74.69 101 SER A N 1
ATOM 796 C CA . SER A 1 101 ? 13.968 4.094 -14.335 1.00 74.69 101 SER A CA 1
ATOM 797 C C . SER A 1 101 ? 13.408 2.833 -13.695 1.00 74.69 101 SER A C 1
ATOM 799 O O . SER A 1 101 ? 12.366 2.892 -13.039 1.00 74.69 101 SER A O 1
ATOM 801 N N . LEU A 1 102 ? 14.153 1.726 -13.753 1.00 80.62 102 LEU A N 1
ATOM 802 C CA . LEU A 1 102 ? 13.794 0.491 -13.054 1.00 80.62 102 LEU A CA 1
ATOM 803 C C . LEU A 1 102 ? 13.764 0.697 -11.530 1.00 80.62 102 LEU A C 1
ATOM 805 O O . LEU A 1 102 ? 12.800 0.302 -10.871 1.00 80.62 102 LEU A O 1
ATOM 809 N N . ALA A 1 103 ? 14.759 1.393 -10.970 1.00 80.06 103 ALA A N 1
ATOM 810 C CA . ALA A 1 103 ? 14.800 1.720 -9.545 1.00 80.06 103 ALA A CA 1
ATOM 811 C C . ALA A 1 103 ? 13.657 2.660 -9.118 1.00 80.06 103 ALA A C 1
ATOM 813 O O . ALA A 1 103 ? 13.031 2.435 -8.078 1.00 80.06 103 ALA A O 1
ATOM 814 N N . ILE A 1 104 ? 13.340 3.686 -9.919 1.00 79.31 104 ILE A N 1
ATOM 815 C CA . ILE A 1 104 ? 12.199 4.579 -9.663 1.00 79.31 104 ILE A CA 1
ATOM 816 C C . ILE A 1 104 ? 10.880 3.809 -9.776 1.00 79.31 104 ILE A C 1
ATOM 818 O O . ILE A 1 104 ? 9.990 4.036 -8.960 1.00 79.31 104 ILE A O 1
ATOM 822 N N . GLY A 1 105 ? 10.749 2.877 -10.722 1.00 83.31 105 GLY A N 1
ATOM 823 C CA . GLY A 1 105 ? 9.574 2.015 -10.843 1.00 83.31 105 GLY A CA 1
ATOM 824 C C . GLY A 1 105 ? 9.361 1.161 -9.593 1.00 83.31 105 GLY A C 1
ATOM 825 O O . GLY A 1 105 ? 8.266 1.139 -9.030 1.00 83.31 105 GLY A O 1
ATOM 826 N N . ILE A 1 106 ? 10.416 0.529 -9.084 1.00 87.19 106 ILE A N 1
ATOM 827 C CA . ILE A 1 106 ? 10.352 -0.277 -7.858 1.00 87.19 106 ILE A CA 1
ATOM 828 C C . ILE A 1 106 ? 10.016 0.592 -6.632 1.00 87.19 106 ILE A C 1
ATOM 830 O O . ILE A 1 106 ? 9.053 0.320 -5.912 1.00 87.19 106 ILE A O 1
ATOM 834 N N . GLY A 1 107 ? 10.769 1.673 -6.406 1.00 86.00 107 GLY A N 1
ATOM 835 C CA . GLY A 1 107 ? 10.569 2.559 -5.254 1.00 86.00 107 GLY A CA 1
ATOM 836 C C . GLY A 1 107 ? 9.226 3.292 -5.291 1.00 86.00 107 GLY A C 1
ATOM 837 O O . GLY A 1 107 ? 8.513 3.366 -4.290 1.00 86.00 107 GLY A O 1
ATOM 838 N N . GLY A 1 108 ? 8.842 3.781 -6.466 1.00 85.50 108 GLY A N 1
ATOM 839 C CA . GLY A 1 108 ? 7.563 4.428 -6.715 1.00 85.50 108 GLY A CA 1
ATOM 840 C C . GLY A 1 108 ? 6.374 3.507 -6.499 1.00 85.50 108 GLY A C 1
ATOM 841 O O . GLY A 1 108 ? 5.349 3.924 -5.966 1.00 85.50 108 GLY A O 1
ATOM 842 N N . GLY A 1 109 ? 6.513 2.241 -6.878 1.00 89.56 109 GLY A N 1
ATOM 843 C CA . GLY A 1 109 ? 5.488 1.231 -6.682 1.00 89.56 109 GLY A CA 1
ATOM 844 C C . GLY A 1 109 ? 5.234 0.898 -5.215 1.00 89.56 109 GLY A C 1
ATOM 845 O O . GLY A 1 109 ? 4.086 0.877 -4.765 1.00 89.56 109 GLY A O 1
ATOM 846 N N . MET A 1 110 ? 6.305 0.756 -4.430 1.00 90.62 110 MET A N 1
ATOM 847 C CA . MET A 1 110 ? 6.195 0.661 -2.971 1.00 90.62 110 MET A CA 1
ATOM 848 C C . MET A 1 110 ? 5.593 1.941 -2.360 1.00 90.62 110 MET A C 1
ATOM 850 O O . MET A 1 110 ? 4.802 1.867 -1.419 1.00 90.62 110 MET A O 1
ATOM 854 N N . GLY A 1 111 ? 5.897 3.114 -2.925 1.00 88.31 111 GLY A N 1
ATOM 855 C CA . GLY A 1 111 ? 5.259 4.384 -2.566 1.00 88.31 111 GLY A CA 1
ATOM 856 C C . GLY A 1 111 ? 3.749 4.403 -2.836 1.00 88.31 111 GLY A C 1
ATOM 857 O O . GLY A 1 111 ? 2.974 4.802 -1.965 1.00 88.31 111 GLY A O 1
ATOM 858 N N . LEU A 1 112 ? 3.307 3.912 -3.999 1.00 90.38 112 LEU A N 1
ATOM 859 C CA . LEU A 1 112 ? 1.888 3.755 -4.334 1.00 90.38 112 LEU A CA 1
ATOM 860 C C . LEU A 1 112 ? 1.190 2.810 -3.349 1.00 90.38 112 LEU A C 1
ATOM 862 O O . LEU A 1 112 ? 0.107 3.117 -2.850 1.00 90.38 112 LEU A O 1
ATOM 866 N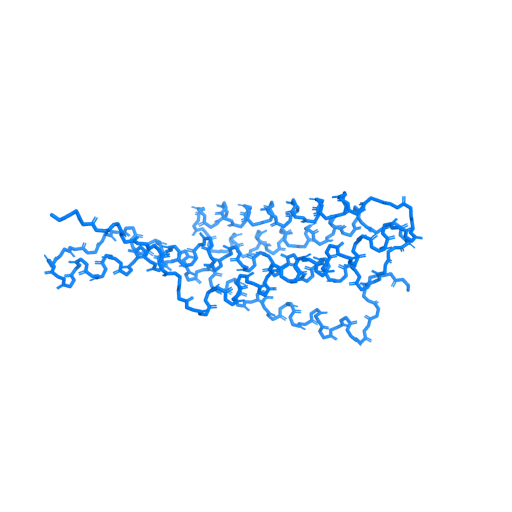 N . PHE A 1 113 ? 1.827 1.691 -3.014 1.00 93.88 113 PHE A N 1
ATOM 867 C CA . PHE A 1 113 ? 1.317 0.753 -2.022 1.00 93.88 113 PHE A CA 1
ATOM 868 C C . PHE A 1 113 ? 1.126 1.413 -0.641 1.00 93.88 113 PHE A C 1
ATOM 870 O O . PHE A 1 113 ? 0.072 1.261 -0.018 1.00 93.88 113 PHE A O 1
ATOM 877 N N . LEU A 1 114 ? 2.100 2.205 -0.176 1.00 92.31 114 LEU A N 1
ATOM 878 C CA . LEU A 1 114 ? 1.990 2.966 1.075 1.00 92.31 114 LEU A CA 1
ATOM 879 C C . LEU A 1 114 ? 0.860 4.000 1.029 1.00 92.31 114 LEU A C 1
ATOM 881 O O . LEU A 1 114 ? 0.098 4.124 1.991 1.00 92.31 114 LEU A O 1
ATOM 885 N N . LEU A 1 115 ? 0.714 4.709 -0.093 1.00 90.38 115 LEU A N 1
ATOM 886 C CA . LEU A 1 115 ? -0.375 5.660 -0.298 1.00 90.38 115 LEU A CA 1
ATOM 887 C C . LEU A 1 115 ? -1.736 4.966 -0.149 1.00 90.38 115 LEU A C 1
ATOM 889 O O . LEU A 1 115 ? 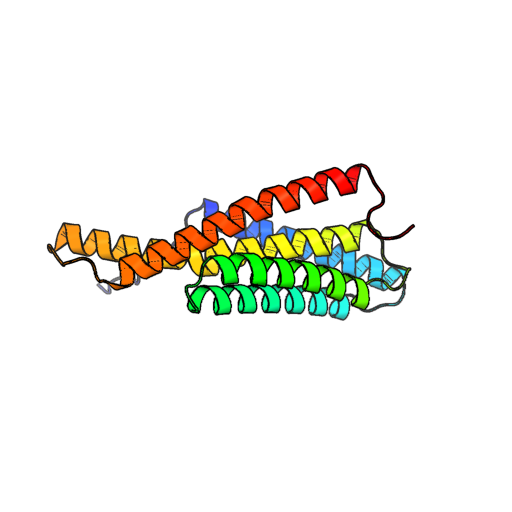-2.603 5.454 0.579 1.00 90.38 115 LEU A O 1
ATOM 893 N N . LEU A 1 116 ? -1.913 3.803 -0.778 1.00 93.06 116 LEU A N 1
ATOM 894 C CA . LEU A 1 116 ? -3.148 3.021 -0.700 1.00 93.06 116 LEU A CA 1
ATOM 895 C C . LEU A 1 116 ? -3.404 2.462 0.708 1.00 93.06 116 LEU A C 1
ATOM 897 O O . LEU A 1 116 ? -4.550 2.432 1.153 1.00 93.06 116 LEU A O 1
ATOM 901 N N . ASN A 1 117 ? -2.369 2.088 1.460 1.00 94.12 117 ASN A N 1
ATOM 902 C CA . ASN A 1 117 ? -2.517 1.694 2.864 1.00 94.12 117 ASN A CA 1
ATOM 903 C C . ASN A 1 117 ? -3.025 2.844 3.740 1.00 94.12 117 ASN A C 1
ATOM 905 O O . ASN A 1 117 ? -3.981 2.674 4.504 1.00 94.12 117 ASN A O 1
ATOM 909 N N . VAL A 1 118 ? -2.427 4.029 3.608 1.00 91.69 118 VAL A N 1
ATOM 910 C CA . VAL A 1 118 ? -2.809 5.206 4.399 1.00 91.69 118 VAL A CA 1
ATOM 911 C C . VAL A 1 118 ? -4.207 5.685 4.013 1.00 91.69 118 VAL A C 1
ATOM 913 O O . VAL A 1 118 ? -5.086 5.783 4.870 1.00 91.69 118 VAL A O 1
ATOM 916 N N . TRP A 1 119 ? -4.446 5.951 2.730 1.00 86.88 119 TRP A N 1
ATOM 917 C CA . TRP A 1 119 ? -5.696 6.551 2.259 1.00 86.88 119 TRP A CA 1
ATOM 918 C C . TRP A 1 119 ? -6.834 5.542 2.111 1.00 86.88 119 TRP A C 1
ATOM 920 O O . TRP A 1 119 ? -7.988 5.855 2.417 1.00 86.88 119 TRP A O 1
ATOM 930 N N . GLY A 1 120 ? -6.523 4.331 1.656 1.00 88.94 120 GLY A N 1
ATOM 931 C CA . GLY A 1 120 ? -7.498 3.277 1.393 1.00 88.94 120 GLY A CA 1
ATOM 932 C C . GLY A 1 120 ? -7.948 2.525 2.643 1.00 88.94 120 GLY A C 1
ATOM 933 O O . GLY A 1 120 ? -9.102 2.097 2.688 1.00 88.94 120 GLY A O 1
ATOM 934 N N . ILE A 1 121 ? -7.093 2.397 3.666 1.00 93.44 121 ILE A N 1
ATOM 935 C CA . ILE A 1 121 ? -7.377 1.581 4.859 1.00 93.44 121 ILE A CA 1
ATOM 936 C C . ILE A 1 121 ? -7.377 2.440 6.126 1.00 93.44 121 ILE A C 1
ATOM 938 O O . ILE A 1 121 ? -8.433 2.647 6.728 1.00 93.44 121 ILE A O 1
ATOM 942 N N . VAL A 1 122 ? -6.215 2.967 6.523 1.00 93.56 122 VAL A N 1
ATOM 943 C CA . VAL A 1 122 ? -6.014 3.594 7.844 1.00 93.56 122 VAL A CA 1
ATOM 944 C C . VAL A 1 122 ? -6.896 4.828 8.019 1.00 93.56 122 VAL A C 1
ATOM 946 O O . VAL A 1 122 ? -7.619 4.946 9.007 1.00 93.56 122 VAL A O 1
ATOM 949 N N . TRP A 1 123 ? -6.908 5.730 7.039 1.00 92.06 123 TRP A N 1
ATOM 950 C CA . TRP A 1 123 ? -7.700 6.955 7.104 1.00 92.06 123 TRP A CA 1
ATOM 951 C C . TRP A 1 123 ? -9.204 6.676 7.165 1.00 92.06 123 TRP A C 1
ATOM 953 O O . TRP A 1 123 ? -9.937 7.313 7.923 1.00 92.06 123 TRP A O 1
ATOM 963 N N . ARG A 1 124 ? -9.685 5.695 6.395 1.00 91.69 124 ARG A N 1
ATOM 964 C CA . ARG A 1 124 ? -11.097 5.290 6.417 1.00 91.69 124 ARG A CA 1
ATOM 965 C C . ARG A 1 124 ? -11.488 4.675 7.761 1.00 91.69 124 ARG A C 1
ATOM 967 O O . ARG A 1 124 ? -12.545 5.027 8.286 1.00 91.69 124 ARG A O 1
ATOM 974 N N . ALA A 1 125 ? -10.636 3.821 8.330 1.00 93.19 125 ALA A N 1
ATOM 975 C CA . ALA A 1 125 ? -10.849 3.238 9.652 1.00 93.19 125 ALA A CA 1
ATOM 976 C C . ALA A 1 125 ? -10.888 4.320 10.743 1.00 93.19 125 ALA A C 1
ATOM 978 O O . ALA A 1 125 ? -11.862 4.391 11.491 1.00 93.19 125 ALA A O 1
ATOM 979 N N . ASN A 1 126 ? -9.903 5.223 10.766 1.00 93.12 126 ASN A N 1
ATOM 980 C CA . ASN A 1 126 ? -9.824 6.306 11.749 1.00 93.12 126 ASN A CA 1
ATOM 981 C C . ASN A 1 126 ? -11.032 7.246 11.673 1.00 93.12 126 ASN A C 1
ATOM 983 O O . ASN A 1 126 ? -11.607 7.580 12.705 1.00 93.12 126 ASN A O 1
ATOM 987 N N . LYS A 1 127 ? -11.489 7.616 10.467 1.00 92.50 127 LYS A N 1
ATOM 988 C CA . LYS A 1 127 ? -12.708 8.427 10.309 1.00 92.50 127 LYS A CA 1
ATOM 989 C C . LYS A 1 127 ? -13.960 7.727 10.839 1.00 92.50 127 LYS A C 1
ATOM 991 O O . LYS A 1 127 ? -14.809 8.383 11.435 1.00 92.50 127 LYS A O 1
ATOM 996 N N . LYS A 1 128 ? -14.100 6.414 10.618 1.00 92.00 128 LYS A N 1
ATOM 997 C CA . LYS A 1 128 ? -15.248 5.638 11.120 1.00 92.00 128 LYS A CA 1
ATOM 998 C C . LYS A 1 128 ? -15.211 5.539 12.652 1.00 92.00 128 LYS A C 1
ATOM 1000 O O . LYS A 1 128 ? -16.233 5.769 13.287 1.00 92.00 128 LYS A O 1
ATOM 1005 N N . ILE A 1 129 ? -14.032 5.304 13.233 1.00 91.25 129 ILE A N 1
ATOM 1006 C CA . ILE A 1 129 ? -13.825 5.275 14.689 1.00 91.25 129 ILE A CA 1
ATOM 1007 C C . ILE A 1 129 ? -14.122 6.638 15.322 1.00 91.25 129 ILE A C 1
ATOM 1009 O O . ILE A 1 129 ? -14.858 6.691 16.301 1.00 91.25 129 ILE A O 1
ATOM 1013 N N . LEU A 1 130 ? -13.626 7.736 14.746 1.00 91.94 130 LEU A N 1
ATOM 1014 C CA . LEU A 1 130 ? -13.857 9.082 15.276 1.00 91.94 130 LEU A CA 1
ATOM 1015 C C . LEU A 1 130 ? -15.352 9.434 15.321 1.00 91.94 130 LEU A C 1
ATOM 1017 O O . LEU A 1 130 ? -15.832 9.930 16.333 1.00 91.94 130 LEU A O 1
ATOM 1021 N N . ARG A 1 131 ? -16.112 9.083 14.274 1.00 91.12 131 ARG A N 1
ATOM 1022 C CA . ARG A 1 131 ? -17.575 9.269 14.251 1.00 91.12 131 ARG A CA 1
ATOM 1023 C C . ARG A 1 131 ? -18.284 8.517 15.375 1.00 91.12 131 ARG A C 1
ATOM 1025 O O . ARG A 1 131 ? -19.238 9.030 15.950 1.00 91.12 131 ARG A O 1
ATOM 1032 N N . TRP A 1 132 ? -17.835 7.304 15.689 1.00 90.12 132 TRP A N 1
ATOM 1033 C CA . TRP A 1 132 ? -18.399 6.532 16.795 1.00 90.12 132 TRP A CA 1
ATOM 1034 C C . TRP A 1 132 ? -18.019 7.102 18.159 1.00 90.12 132 TRP A C 1
ATOM 1036 O O . TRP A 1 132 ? -18.871 7.156 19.039 1.00 90.12 132 TRP A O 1
ATOM 1046 N N . MET A 1 133 ? -16.790 7.596 18.313 1.00 89.56 133 MET A N 1
ATOM 1047 C CA . MET A 1 133 ? -16.363 8.304 19.524 1.00 89.56 133 MET A CA 1
ATOM 1048 C C . MET A 1 133 ? -17.189 9.576 19.754 1.00 89.56 133 MET A C 1
ATOM 1050 O O . MET A 1 133 ? -17.620 9.838 20.873 1.00 89.56 133 MET A O 1
ATOM 1054 N N . GLU A 1 134 ? -17.467 10.346 18.699 1.00 90.56 134 GLU A N 1
ATOM 1055 C CA . GLU A 1 134 ? -18.338 11.524 18.775 1.00 90.56 134 GLU A CA 1
ATOM 1056 C C . GLU A 1 134 ? -19.774 11.161 19.175 1.00 90.56 134 GLU A C 1
ATOM 1058 O O . GLU A 1 134 ? -20.371 11.855 19.998 1.00 90.56 134 GLU A O 1
ATOM 1063 N N . ALA A 1 135 ? -20.326 10.075 18.624 1.00 88.44 135 ALA A N 1
ATOM 1064 C CA . ALA A 1 135 ? -21.657 9.590 18.985 1.00 88.44 135 ALA A CA 1
ATOM 1065 C C . ALA A 1 135 ? -21.716 9.117 20.447 1.00 88.44 135 ALA A C 1
ATOM 1067 O O . ALA A 1 135 ? -22.657 9.461 21.164 1.00 88.44 135 ALA A O 1
ATOM 1068 N N . ALA A 1 136 ? -20.686 8.401 20.910 1.00 88.94 136 ALA A N 1
ATOM 1069 C CA . ALA A 1 136 ? -20.564 7.972 22.299 1.00 88.94 136 ALA A CA 1
ATOM 1070 C C . ALA A 1 136 ? -20.488 9.170 23.255 1.00 88.94 136 ALA A C 1
ATOM 1072 O O . ALA A 1 136 ? -21.178 9.185 24.269 1.00 88.94 136 ALA A O 1
ATOM 1073 N N . ASN A 1 137 ? -19.720 10.204 22.899 1.00 88.88 137 ASN A N 1
ATOM 1074 C CA . ASN A 1 137 ? -19.575 11.404 23.721 1.00 88.88 137 ASN A CA 1
ATOM 1075 C C . ASN A 1 137 ? -20.858 12.256 23.772 1.00 88.88 137 ASN A C 1
ATOM 1077 O O . ASN A 1 137 ? -21.194 12.799 24.817 1.00 88.88 137 ASN A O 1
ATOM 1081 N N . LYS A 1 138 ? -21.591 12.380 22.656 1.00 90.31 138 LYS A N 1
ATOM 1082 C CA . LYS A 1 138 ? -22.815 13.203 22.591 1.00 90.31 138 LYS A CA 1
ATOM 1083 C C . LYS A 1 138 ? -24.050 12.503 23.153 1.00 90.31 138 LYS A C 1
ATOM 1085 O O . LYS A 1 138 ? -24.850 13.137 23.829 1.00 90.31 138 LYS A O 1
ATOM 1090 N N . ASN A 1 139 ? -24.214 11.218 22.844 1.00 86.44 139 ASN A N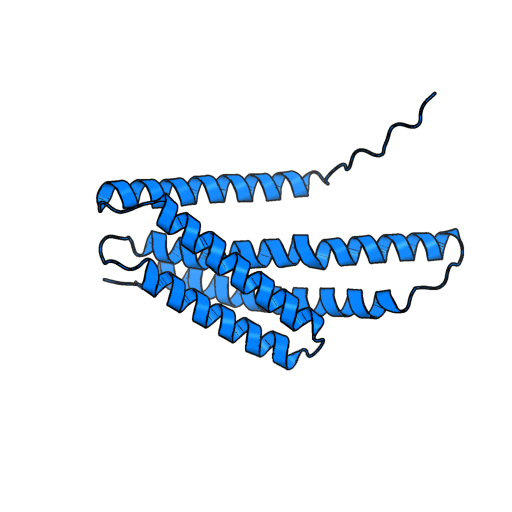 1
ATOM 1091 C CA . ASN A 1 139 ? -25.472 10.499 23.047 1.00 86.44 139 ASN A CA 1
ATOM 1092 C C . ASN A 1 139 ? -25.336 9.316 24.019 1.00 86.44 139 ASN A C 1
ATOM 1094 O O . ASN A 1 139 ? -26.300 8.578 24.205 1.00 86.44 139 ASN A O 1
ATOM 1098 N N . GLY A 1 140 ? -24.144 9.071 24.578 1.00 83.81 140 GLY A N 1
ATOM 1099 C CA . GLY A 1 140 ? -23.877 7.897 25.414 1.00 83.81 140 GLY A CA 1
ATOM 1100 C C . GLY A 1 140 ? -23.972 6.568 24.656 1.00 83.81 140 GLY A C 1
ATOM 1101 O O . GLY A 1 140 ? -24.088 5.514 25.277 1.00 83.81 140 GLY A O 1
ATOM 1102 N N . SER A 1 141 ? -23.962 6.590 23.317 1.00 84.88 141 SER A N 1
ATOM 1103 C CA . SER A 1 141 ? -24.119 5.377 22.515 1.00 84.88 141 SER A CA 1
ATOM 1104 C C . SER A 1 141 ? -22.935 4.424 22.728 1.00 84.88 141 SER A C 1
ATOM 1106 O O . SER A 1 141 ? -21.789 4.871 22.626 1.00 84.88 141 SER A O 1
ATOM 1108 N N . PRO A 1 142 ? -23.169 3.121 22.960 1.00 84.69 142 PRO A N 1
ATOM 1109 C CA . PRO A 1 142 ? -22.091 2.164 23.172 1.00 84.69 142 PRO A CA 1
ATOM 1110 C C . PRO A 1 142 ? -21.229 1.999 21.914 1.00 84.69 142 PRO A C 1
ATOM 1112 O O . PRO A 1 142 ? -21.723 2.036 20.785 1.00 84.69 142 PRO A O 1
ATOM 1115 N N . MET A 1 143 ? -19.924 1.790 22.113 1.00 86.50 143 MET A N 1
ATOM 1116 C CA . MET A 1 143 ? -18.984 1.565 21.015 1.00 86.50 143 MET A CA 1
ATOM 1117 C C . MET A 1 143 ? -19.312 0.239 20.305 1.00 86.50 143 MET A C 1
ATOM 1119 O O . MET A 1 143 ? -19.415 -0.793 20.973 1.00 86.50 143 MET A O 1
ATOM 1123 N N . PRO A 1 144 ? -19.450 0.215 18.968 1.00 89.81 144 PRO A N 1
ATOM 1124 C CA . PRO A 1 144 ? -19.775 -1.018 18.264 1.00 89.81 144 PRO A CA 1
ATOM 1125 C C . PRO A 1 144 ? -18.605 -2.018 18.322 1.00 89.81 144 PRO A C 1
ATOM 1127 O O . PRO A 1 144 ? -17.448 -1.604 18.203 1.00 89.81 144 PRO A O 1
ATOM 1130 N N . PRO A 1 145 ? -18.869 -3.339 18.394 1.00 87.31 145 PRO A N 1
ATOM 1131 C CA . PRO A 1 145 ? -17.823 -4.370 18.396 1.00 87.31 145 PRO A CA 1
ATOM 1132 C C . PRO A 1 145 ? -16.888 -4.309 17.175 1.00 87.31 145 PRO A C 1
ATOM 1134 O O . PRO A 1 145 ? -15.699 -4.618 17.269 1.00 87.31 145 PRO A O 1
ATOM 1137 N N . GLU A 1 146 ? -17.397 -3.838 16.029 1.00 89.62 146 GLU A N 1
ATOM 1138 C CA . GLU A 1 146 ? -16.601 -3.613 14.816 1.00 89.62 146 GLU A CA 1
ATOM 1139 C C . GLU A 1 146 ? -15.434 -2.634 15.027 1.00 89.62 146 GLU A C 1
ATOM 1141 O O . GLU A 1 146 ? -14.425 -2.724 14.321 1.00 89.62 146 GLU A O 1
ATOM 1146 N N . ALA A 1 147 ? -15.524 -1.717 15.994 1.00 88.75 147 ALA A N 1
ATOM 1147 C CA . ALA A 1 147 ? -14.471 -0.745 16.270 1.00 88.75 147 ALA A CA 1
ATOM 1148 C C . ALA A 1 147 ? -13.146 -1.404 16.644 1.00 88.75 147 ALA A C 1
ATOM 1150 O O . ALA A 1 147 ? -12.102 -0.988 16.142 1.00 88.75 147 ALA A O 1
ATOM 1151 N N . ALA A 1 148 ? -13.187 -2.479 17.434 1.00 89.75 148 ALA A N 1
ATOM 1152 C CA . ALA A 1 148 ? -11.992 -3.235 17.791 1.00 89.75 148 ALA A CA 1
ATOM 1153 C C . ALA A 1 148 ? -11.343 -3.874 16.552 1.00 89.75 148 ALA A C 1
ATOM 1155 O O . ALA A 1 148 ? -10.122 -3.830 16.383 1.00 89.75 148 ALA A O 1
ATOM 1156 N N . THR A 1 149 ? -12.156 -4.416 15.640 1.00 90.44 149 THR A N 1
ATOM 1157 C CA . THR A 1 149 ? -11.651 -5.033 14.404 1.00 90.44 149 THR A CA 1
ATOM 1158 C C . THR A 1 149 ? -11.024 -4.008 13.459 1.00 90.44 149 THR A C 1
ATOM 1160 O O . THR A 1 149 ? -9.929 -4.242 12.947 1.00 90.44 149 THR A O 1
ATOM 1163 N N . LEU A 1 150 ? -11.655 -2.842 13.284 1.00 92.00 150 LEU A N 1
ATOM 1164 C CA . LEU A 1 150 ? -11.131 -1.760 12.449 1.00 92.00 150 LEU A CA 1
ATOM 1165 C C . LEU A 1 150 ? -9.863 -1.145 13.040 1.00 92.00 150 LEU A C 1
ATOM 1167 O O . LEU A 1 150 ? -8.908 -0.899 12.305 1.00 92.00 150 LEU A O 1
ATOM 1171 N N . ALA A 1 151 ? -9.820 -0.953 14.360 1.00 91.38 151 ALA A N 1
ATOM 1172 C CA . ALA A 1 151 ? -8.629 -0.472 15.049 1.00 91.38 151 ALA A CA 1
ATOM 1173 C C . ALA A 1 151 ? -7.458 -1.452 14.876 1.00 91.38 151 ALA A C 1
ATOM 1175 O O . ALA A 1 151 ? -6.341 -1.040 14.565 1.00 91.38 151 ALA A O 1
ATOM 1176 N N . ARG A 1 152 ? -7.717 -2.763 14.986 1.00 92.56 152 ARG A N 1
ATOM 1177 C CA . ARG A 1 152 ? -6.707 -3.800 14.736 1.00 92.56 152 ARG A CA 1
ATOM 1178 C C . ARG A 1 152 ? -6.214 -3.780 13.290 1.00 92.56 152 ARG A C 1
ATOM 1180 O O . ARG A 1 152 ? -5.008 -3.860 13.069 1.00 92.56 152 ARG A O 1
ATOM 1187 N N . GLN A 1 153 ? -7.113 -3.655 12.313 1.00 93.12 153 GLN A N 1
ATOM 1188 C CA . GLN A 1 153 ? -6.743 -3.573 10.896 1.00 93.12 153 GLN A CA 1
ATOM 1189 C C . GLN A 1 153 ? -5.879 -2.344 10.603 1.00 93.12 153 GLN A C 1
ATOM 1191 O O . GLN A 1 153 ? -4.850 -2.464 9.934 1.00 93.12 153 GLN A O 1
ATOM 1196 N N . ALA A 1 154 ? -6.250 -1.184 11.150 1.00 94.12 154 ALA A N 1
ATOM 1197 C CA . ALA A 1 154 ? -5.461 0.036 11.037 1.00 94.12 154 ALA A CA 1
ATOM 1198 C C . ALA A 1 154 ? -4.075 -0.135 11.678 1.00 94.12 154 ALA A C 1
ATOM 1200 O O . ALA A 1 154 ? -3.072 0.185 11.049 1.00 94.12 154 ALA A O 1
ATOM 1201 N N . ALA A 1 155 ? -3.993 -0.720 12.877 1.00 94.06 155 ALA A N 1
ATOM 1202 C CA . ALA A 1 155 ? -2.725 -0.949 13.568 1.00 94.06 155 ALA A CA 1
ATOM 1203 C C . ALA A 1 155 ? -1.795 -1.912 12.810 1.00 94.06 155 ALA A C 1
ATOM 1205 O O . ALA A 1 155 ? -0.605 -1.629 12.669 1.00 94.06 155 ALA A O 1
ATOM 1206 N N . LEU A 1 156 ? -2.317 -3.032 12.299 1.00 94.69 156 LEU A N 1
ATOM 1207 C CA . LEU A 1 156 ? -1.534 -3.982 11.498 1.00 94.69 156 LEU A CA 1
ATOM 1208 C C . LEU A 1 156 ? -1.024 -3.337 10.206 1.00 94.69 156 LEU A C 1
ATOM 1210 O O . LEU A 1 156 ? 0.153 -3.475 9.875 1.00 94.69 156 LEU A O 1
ATOM 1214 N N . THR A 1 157 ? -1.885 -2.578 9.526 1.00 95.38 157 THR A N 1
ATOM 1215 C CA . THR A 1 157 ? -1.527 -1.859 8.297 1.00 95.38 157 THR A CA 1
ATOM 1216 C C . THR A 1 157 ? -0.445 -0.812 8.553 1.00 95.38 157 THR A C 1
ATOM 1218 O O . THR A 1 157 ? 0.530 -0.745 7.804 1.00 95.38 157 THR A O 1
ATOM 1221 N N . SER A 1 158 ? -0.562 -0.035 9.634 1.00 94.25 158 SER A N 1
ATOM 1222 C CA . SER A 1 158 ? 0.444 0.959 10.021 1.00 94.25 158 SER A CA 1
ATOM 1223 C C . SER A 1 158 ? 1.786 0.319 10.372 1.00 94.25 158 SER A C 1
ATOM 1225 O O . SER A 1 158 ? 2.820 0.829 9.955 1.00 94.25 158 SER A O 1
ATOM 1227 N N . ARG A 1 159 ? 1.794 -0.822 11.076 1.00 93.94 159 ARG A N 1
ATOM 1228 C CA . ARG A 1 159 ? 3.031 -1.556 11.399 1.00 93.94 159 ARG A CA 1
ATOM 1229 C C . ARG A 1 159 ? 3.730 -2.064 10.145 1.00 93.94 159 ARG A C 1
ATOM 1231 O O . ARG A 1 159 ? 4.920 -1.828 9.986 1.00 93.94 159 ARG A O 1
ATOM 1238 N N . PHE A 1 160 ? 2.998 -2.721 9.245 1.00 93.25 160 PHE A N 1
ATOM 1239 C CA . PHE A 1 160 ? 3.566 -3.178 7.976 1.00 93.25 160 PHE A CA 1
ATOM 1240 C C . PHE A 1 160 ? 4.136 -2.010 7.169 1.00 93.25 160 PHE A C 1
ATOM 1242 O O . PHE A 1 160 ? 5.268 -2.072 6.701 1.00 93.25 160 PHE A O 1
ATOM 1249 N N . SER A 1 161 ? 3.374 -0.919 7.075 1.00 93.19 161 SER A N 1
ATOM 1250 C CA . SER A 1 161 ? 3.787 0.286 6.354 1.00 93.19 161 SER A CA 1
ATOM 1251 C C . SER A 1 161 ? 5.047 0.908 6.960 1.00 93.19 161 SER A C 1
ATOM 1253 O O . SER A 1 161 ? 5.945 1.282 6.218 1.00 93.19 161 SER A O 1
ATOM 1255 N N . PHE A 1 162 ? 5.159 0.947 8.291 1.00 92.12 162 PHE A N 1
ATOM 1256 C CA . PHE A 1 162 ? 6.357 1.412 8.992 1.00 92.12 162 PHE A CA 1
ATOM 1257 C C . PHE A 1 162 ? 7.582 0.542 8.702 1.00 92.12 162 PHE A C 1
ATOM 1259 O O . PHE A 1 162 ? 8.644 1.073 8.420 1.00 92.12 162 PHE A O 1
ATOM 1266 N N . TYR A 1 163 ? 7.465 -0.788 8.710 1.00 90.00 163 TYR A N 1
ATOM 1267 C CA . TYR A 1 163 ? 8.606 -1.637 8.344 1.00 90.00 163 TYR A CA 1
ATOM 1268 C C . TYR A 1 163 ? 9.002 -1.469 6.876 1.00 90.00 163 TYR A C 1
ATOM 1270 O O . TYR A 1 163 ? 10.189 -1.437 6.553 1.00 90.00 163 TYR A O 1
ATOM 1278 N N . LEU A 1 164 ? 8.018 -1.300 5.991 1.00 89.31 164 LEU A N 1
ATOM 1279 C CA . LEU A 1 164 ? 8.268 -1.087 4.572 1.00 89.31 164 LEU A CA 1
ATOM 1280 C C . LEU A 1 164 ? 9.037 0.218 4.307 1.00 89.31 164 LEU A C 1
ATOM 1282 O O . LEU A 1 164 ? 9.855 0.245 3.392 1.00 89.31 164 LEU A O 1
ATOM 1286 N N . THR A 1 165 ? 8.860 1.279 5.106 1.00 88.00 165 THR A N 1
ATOM 1287 C CA . THR A 1 165 ? 9.643 2.513 4.909 1.00 88.00 165 THR A CA 1
ATOM 1288 C C . THR A 1 165 ? 11.135 2.311 5.164 1.00 88.00 165 THR A C 1
ATOM 1290 O O . THR A 1 165 ? 11.934 2.876 4.424 1.00 88.00 165 THR A O 1
ATOM 1293 N N . PHE A 1 166 ? 11.538 1.478 6.132 1.00 86.88 166 PHE A N 1
ATOM 1294 C CA . PHE A 1 166 ? 12.960 1.143 6.321 1.00 86.88 166 PHE A CA 1
ATOM 1295 C C . PHE A 1 166 ? 13.534 0.435 5.102 1.00 86.88 166 PHE A C 1
ATOM 1297 O O . PHE A 1 166 ? 14.631 0.76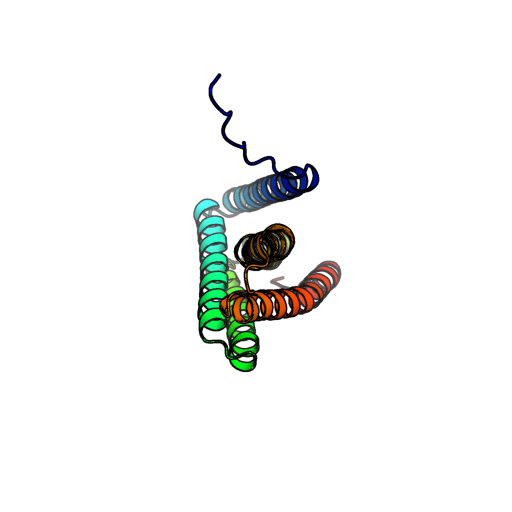6 4.659 1.00 86.88 166 PHE A O 1
ATOM 1304 N N . VAL A 1 167 ? 12.772 -0.503 4.539 1.00 83.94 167 VAL A N 1
ATOM 1305 C CA . VAL A 1 167 ? 13.158 -1.216 3.320 1.00 83.94 167 VAL A CA 1
ATOM 1306 C C . VAL A 1 167 ? 13.343 -0.224 2.172 1.00 83.94 167 VAL A C 1
ATOM 1308 O O . VAL A 1 167 ? 14.380 -0.230 1.518 1.00 83.94 167 VAL A O 1
ATOM 1311 N N . ILE A 1 168 ? 12.387 0.684 1.970 1.00 84.81 168 ILE A N 1
ATOM 1312 C CA . ILE A 1 168 ? 12.460 1.702 0.914 1.00 84.81 168 ILE A CA 1
ATOM 1313 C C . ILE A 1 168 ? 13.675 2.619 1.103 1.00 84.81 168 ILE A C 1
ATOM 1315 O O . ILE A 1 168 ? 14.410 2.838 0.146 1.00 84.81 168 ILE A O 1
ATOM 1319 N N . ILE A 1 169 ? 13.919 3.127 2.315 1.00 84.38 169 ILE A N 1
ATOM 1320 C CA . ILE A 1 169 ? 15.073 3.997 2.597 1.00 84.38 169 ILE A CA 1
ATOM 1321 C C . ILE A 1 169 ? 16.386 3.253 2.333 1.00 84.38 169 ILE A C 1
ATOM 1323 O O . ILE A 1 169 ? 17.293 3.818 1.724 1.00 84.38 169 ILE A O 1
ATOM 1327 N N . PHE A 1 170 ? 16.481 1.981 2.728 1.00 80.88 170 PHE A N 1
ATOM 1328 C CA . PHE A 1 170 ? 17.647 1.152 2.432 1.00 80.88 170 PHE A CA 1
ATOM 1329 C C . PHE A 1 170 ? 17.872 1.006 0.923 1.00 80.88 170 PHE A C 1
ATOM 1331 O O . PHE A 1 170 ? 18.981 1.240 0.451 1.00 80.88 170 PHE A O 1
ATOM 1338 N N . PHE A 1 171 ? 16.830 0.691 0.147 1.00 74.25 171 PHE A N 1
ATOM 1339 C CA . PHE A 1 171 ? 16.946 0.592 -1.311 1.00 74.25 171 PHE A CA 1
ATOM 1340 C C . PHE A 1 171 ? 17.296 1.931 -1.969 1.00 74.25 171 PHE A C 1
ATOM 1342 O O . PHE A 1 171 ? 18.057 1.948 -2.933 1.00 74.25 171 PHE A O 1
ATOM 1349 N N . MET A 1 172 ? 16.802 3.052 -1.437 1.00 77.19 172 MET A N 1
ATOM 1350 C CA . MET A 1 172 ? 17.179 4.388 -1.907 1.00 77.19 172 MET A CA 1
ATOM 1351 C C . MET A 1 172 ? 18.663 4.683 -1.652 1.00 77.19 172 MET A C 1
ATOM 1353 O O . MET A 1 172 ? 19.352 5.130 -2.564 1.00 77.19 172 MET A O 1
ATOM 1357 N N . ALA A 1 173 ? 19.168 4.391 -0.449 1.00 72.50 173 ALA A N 1
ATOM 1358 C CA . ALA A 1 173 ? 20.577 4.583 -0.104 1.00 72.50 173 ALA A CA 1
ATOM 1359 C C . ALA A 1 173 ? 21.505 3.636 -0.888 1.00 72.50 173 ALA A C 1
ATOM 1361 O O . ALA A 1 173 ? 22.564 4.041 -1.368 1.00 72.50 173 ALA A O 1
ATOM 1362 N N . ALA A 1 174 ? 21.093 2.380 -1.070 1.00 68.75 174 ALA A N 1
ATOM 1363 C CA . ALA A 1 174 ? 21.843 1.399 -1.843 1.00 68.75 174 ALA A CA 1
ATOM 1364 C C . ALA A 1 174 ? 21.915 1.776 -3.334 1.00 68.75 174 ALA A C 1
ATOM 1366 O O . ALA A 1 174 ? 22.982 1.664 -3.931 1.00 68.75 174 ALA A O 1
ATOM 1367 N N . ALA A 1 175 ? 20.829 2.286 -3.925 1.00 65.12 175 ALA A N 1
ATOM 1368 C CA . ALA A 1 175 ? 20.794 2.680 -5.336 1.00 65.12 175 ALA A CA 1
ATOM 1369 C C . ALA A 1 175 ? 21.740 3.848 -5.670 1.00 65.12 175 ALA A C 1
ATOM 1371 O O . ALA A 1 175 ? 22.213 3.944 -6.798 1.00 65.12 175 ALA A O 1
ATOM 1372 N N . SER A 1 176 ? 22.037 4.732 -4.709 1.00 65.38 176 SER A N 1
ATOM 1373 C CA . SER A 1 176 ? 23.003 5.826 -4.897 1.00 65.38 176 SER A CA 1
ATOM 1374 C C . SER A 1 176 ? 24.470 5.403 -4.782 1.00 65.38 176 SER A C 1
ATOM 1376 O O . SER A 1 176 ? 25.355 6.194 -5.104 1.00 65.38 176 SER A O 1
ATOM 1378 N N . HIS A 1 177 ? 24.746 4.192 -4.295 1.00 65.62 177 HIS A N 1
ATOM 1379 C CA . HIS A 1 177 ? 26.110 3.715 -4.043 1.00 65.62 177 HIS A CA 1
ATOM 1380 C C . HIS A 1 177 ? 26.479 2.475 -4.860 1.00 65.62 177 HIS A C 1
ATOM 1382 O O . HIS A 1 177 ? 27.664 2.234 -5.079 1.00 65.62 177 HIS A O 1
ATOM 1388 N N . PHE A 1 178 ? 25.491 1.723 -5.353 1.00 65.50 178 PHE A N 1
ATOM 1389 C CA . PHE A 1 178 ? 25.700 0.496 -6.113 1.00 65.50 178 PHE A CA 1
ATOM 1390 C C . PHE A 1 178 ? 24.809 0.460 -7.367 1.00 65.50 178 PHE A C 1
ATOM 1392 O O . PHE A 1 178 ? 23.622 0.786 -7.280 1.00 65.50 178 PHE A O 1
ATOM 1399 N N . PRO A 1 179 ? 25.327 0.021 -8.528 1.00 64.81 179 PRO A N 1
ATOM 1400 C CA . PRO A 1 179 ? 24.489 -0.326 -9.673 1.00 64.81 179 PRO A CA 1
ATOM 1401 C C . PRO A 1 179 ? 23.679 -1.590 -9.336 1.00 64.81 179 PRO A C 1
ATOM 1403 O O . PRO A 1 179 ? 24.183 -2.707 -9.385 1.00 64.81 179 PRO A O 1
ATOM 1406 N N . LEU A 1 180 ? 22.426 -1.401 -8.907 1.00 64.50 180 LEU A N 1
ATOM 1407 C CA . LEU A 1 180 ? 21.588 -2.480 -8.364 1.00 64.50 180 LEU A CA 1
ATOM 1408 C C . LEU A 1 180 ? 20.869 -3.331 -9.423 1.00 64.50 180 LEU A C 1
ATOM 1410 O O . LEU A 1 180 ? 20.494 -4.462 -9.123 1.00 64.50 180 LEU A O 1
ATOM 1414 N N . PHE A 1 181 ? 20.639 -2.810 -10.630 1.00 63.03 181 PHE A N 1
ATOM 1415 C CA . PHE A 1 181 ? 19.764 -3.454 -11.617 1.00 63.03 181 PHE A CA 1
ATOM 1416 C C . PHE A 1 181 ? 20.300 -3.306 -13.047 1.00 63.03 181 PHE A C 1
ATOM 1418 O O . PHE A 1 181 ? 19.752 -2.514 -13.791 1.00 63.03 181 PHE A O 1
ATOM 1425 N N . GLY A 1 182 ? 21.315 -4.087 -13.436 1.00 52.09 182 GLY A N 1
ATOM 1426 C CA . GLY A 1 182 ? 21.900 -4.059 -14.792 1.00 52.09 182 GLY A CA 1
ATOM 1427 C C . GLY A 1 182 ? 23.149 -3.176 -14.903 1.00 52.09 182 GLY A C 1
ATOM 1428 O O . GLY A 1 182 ? 23.395 -2.364 -14.017 1.00 52.09 182 GLY A O 1
ATOM 1429 N N . VAL A 1 183 ? 23.967 -3.424 -15.935 1.00 48.22 183 VAL A N 1
ATOM 1430 C CA . VAL A 1 183 ? 25.348 -2.907 -16.113 1.00 48.22 183 VAL A CA 1
ATOM 1431 C C . VAL A 1 183 ? 25.441 -1.383 -16.096 1.00 48.22 183 VAL A C 1
ATOM 1433 O O . VAL A 1 183 ? 24.574 -0.733 -16.716 1.00 48.22 183 VAL A O 1
#

Sequence (183 aa):
MAPAAPLIHWPQGATANLEMFWRWLHYFGQIAGAEAKNGHGNAGAFFGSWILIWIVVWVIFYALLRVGNGALLFMGSTAAMIAANWLFLRINSHGWESNRSLAIGIGGGMGLFLLLNVWGIVWRANKKILRWMEAANKNGSPMPPEAATLARQAALTSRFSFYLTFVIIFFMAAASHFPLFGV

Foldseek 3Di:
DDPDDPDPDDDPVVVVVVVVLVVLVVVLLVLLVVLCVVPVHDSCVLVVLLVVLLVVLLVQLVVQLVVVDLVCSLVVSVVSLVVSLVVSCVVPVPPSHDLVSSLCSSLVSLVVSLVCLVPVQQVVLVVVLVVQVVCCVPPVDDRDPVNVSSVSSNVSSVVSSVVSVVVSVVSVVCVVPDSPRHD